Protein AF-A0A940EL51-F1 (afdb_monomer)

pLDDT: mean 89.76, std 13.72, range [37.34, 98.44]

Nearest PDB structures (foldseek):
  8igw-assembly2_J  TM=4.013E-01  e=9.576E-01  Enterococcus hirae ATCC 9790
  3gqb-assembly2_D  TM=3.971E-01  e=7.623E-01  Thermus thermophilus HB8
  7dqe-assembly1_E  TM=4.414E-01  e=1.693E+00  Enterococcus hirae ATCC 9790
  3vr3-assembly1_D  TM=4.181E-01  e=1.898E+00  Enterococcus hirae
  6xby-assembly1_D  TM=4.252E-01  e=1.427E+00  Bos taurus

Sequence (130 aa):
MAKSSSTMPYCIEHKRELNDVEREILYYLVRDSGLHEYESQIQELKIIARCGCGSCPTVLFGNTFESKPAEPSSDLARYMGMSSNGTTVGIALMGTETKLTELEAWSCCGGEFDTWPDISTFVNMNNLHT

Mean predicted aligned error: 5.44 Å

Secondary structure (DSSP, 8-state):
---------SEEEEEEEPPHHHHHHHHHHHHHTT-GGGTTHHHH-EEEEEETTSS---EEEESSTT----SS-EEEEEEEEE-TTS-EEEEEEEE-SS-EEEEEEEESSS----SPPPGGG-EEGGGTT-

Structure (mmCIF, N/CA/C/O backbone):
data_AF-A0A940EL51-F1
#
_entry.id   AF-A0A940EL51-F1
#
loop_
_atom_site.group_PDB
_atom_site.id
_atom_site.type_symbol
_atom_site.label_atom_id
_atom_site.label_alt_id
_atom_site.label_comp_id
_atom_site.label_asym_id
_atom_site.label_entity_id
_atom_site.label_seq_id
_atom_site.pdbx_PDB_ins_code
_atom_site.Cartn_x
_atom_site.Cartn_y
_atom_site.Cartn_z
_atom_site.occupancy
_atom_site.B_iso_or_equiv
_atom_site.auth_seq_id
_atom_site.auth_comp_id
_atom_site.auth_asym_id
_atom_site.auth_atom_id
_atom_site.pdbx_PDB_model_num
ATOM 1 N N . MET A 1 1 ? 24.816 32.300 10.653 1.00 39.25 1 MET A N 1
ATOM 2 C CA . MET A 1 1 ? 23.560 31.938 9.963 1.00 39.25 1 MET A CA 1
ATOM 3 C C . MET A 1 1 ? 23.288 30.473 10.254 1.00 39.25 1 MET A C 1
ATOM 5 O O . MET A 1 1 ? 24.018 29.626 9.757 1.00 39.25 1 MET A O 1
ATOM 9 N N . ALA A 1 2 ? 22.345 30.173 11.148 1.00 39.62 2 ALA A N 1
ATOM 10 C CA . ALA A 1 2 ? 21.957 28.794 11.422 1.00 39.62 2 ALA A CA 1
ATOM 11 C C . ALA A 1 2 ? 21.210 28.257 10.194 1.00 39.62 2 ALA A C 1
ATOM 13 O O . ALA A 1 2 ? 20.221 28.855 9.771 1.00 39.62 2 ALA A O 1
ATOM 14 N N . LYS A 1 3 ? 21.706 27.172 9.588 1.00 42.75 3 LYS A N 1
ATOM 15 C CA . LYS A 1 3 ? 20.934 26.411 8.602 1.00 42.75 3 LYS A CA 1
ATOM 16 C C . LYS A 1 3 ? 19.715 25.876 9.346 1.00 42.75 3 LYS A C 1
ATOM 18 O O . LYS A 1 3 ? 19.873 25.074 10.262 1.00 42.75 3 LYS A O 1
ATOM 23 N N . SER A 1 4 ? 18.531 26.374 9.005 1.00 46.75 4 SER A N 1
ATOM 24 C CA . SER A 1 4 ? 17.277 25.819 9.503 1.00 46.75 4 SER A CA 1
ATOM 25 C C . SER A 1 4 ? 17.209 24.368 9.029 1.00 46.75 4 SER A C 1
ATOM 27 O O . SER A 1 4 ? 16.993 24.107 7.847 1.00 46.75 4 SER A O 1
ATOM 29 N N . SER A 1 5 ? 17.509 23.426 9.923 1.00 52.50 5 SER A N 1
ATOM 30 C CA . SER A 1 5 ? 17.277 22.003 9.705 1.00 52.50 5 SER A CA 1
ATOM 31 C C . SER A 1 5 ? 15.771 21.797 9.771 1.00 52.50 5 SER A C 1
ATOM 33 O O . SER A 1 5 ? 15.230 21.517 10.838 1.00 52.50 5 SER A O 1
ATOM 35 N N . SER A 1 6 ? 15.080 22.013 8.653 1.00 55.62 6 SER A N 1
ATOM 36 C CA . SER A 1 6 ? 13.680 21.624 8.534 1.00 55.62 6 SER A CA 1
ATOM 37 C C . SER A 1 6 ? 13.645 20.097 8.584 1.00 55.62 6 SER A C 1
ATOM 39 O O . SER A 1 6 ? 13.989 19.426 7.614 1.00 55.62 6 SER A O 1
ATOM 41 N N . THR A 1 7 ? 13.349 19.540 9.757 1.00 71.69 7 THR A N 1
ATOM 42 C CA . THR A 1 7 ? 13.083 18.111 9.913 1.00 71.69 7 THR A CA 1
ATOM 43 C C . THR A 1 7 ? 11.824 17.817 9.114 1.00 71.69 7 THR A C 1
ATOM 45 O O . THR A 1 7 ? 10.738 18.251 9.506 1.00 71.69 7 THR A O 1
ATOM 48 N N . MET A 1 8 ? 11.971 17.157 7.965 1.00 76.69 8 MET A N 1
ATOM 49 C CA . MET A 1 8 ? 10.816 16.733 7.182 1.00 76.69 8 MET A CA 1
ATOM 50 C C . MET A 1 8 ? 9.959 15.806 8.051 1.00 76.69 8 MET A C 1
ATOM 52 O O . MET A 1 8 ? 10.511 14.895 8.676 1.00 76.69 8 MET A O 1
ATOM 56 N N . PRO A 1 9 ? 8.640 16.045 8.148 1.00 88.94 9 PRO A N 1
ATOM 57 C CA . PRO A 1 9 ? 7.762 15.139 8.870 1.00 88.94 9 PRO A CA 1
ATOM 58 C C . PRO A 1 9 ? 7.799 13.760 8.202 1.00 88.94 9 PRO A C 1
ATOM 60 O O . PRO A 1 9 ? 7.884 13.669 6.978 1.00 88.94 9 PRO A O 1
ATOM 63 N N . TYR A 1 10 ? 7.726 12.693 9.000 1.00 88.94 10 TYR A N 1
ATOM 64 C CA . TYR A 1 10 ? 7.727 11.316 8.493 1.00 88.94 10 TYR A CA 1
ATOM 65 C C . TYR A 1 10 ? 6.598 11.084 7.476 1.00 88.94 10 TYR A C 1
ATOM 67 O O . TYR A 1 10 ? 6.834 10.603 6.367 1.00 88.94 10 TYR A O 1
ATOM 75 N N . CYS A 1 11 ? 5.388 11.530 7.816 1.00 93.81 11 CYS A N 1
ATOM 76 C CA . CYS A 1 11 ? 4.233 11.521 6.933 1.00 93.81 11 CYS A CA 1
ATOM 77 C C . CYS A 1 11 ? 3.537 12.887 6.909 1.00 93.81 11 CYS A C 1
ATOM 79 O O . CYS A 1 11 ? 3.598 13.656 7.871 1.00 93.81 11 CYS A O 1
ATOM 81 N N . ILE A 1 12 ? 2.829 13.164 5.819 1.00 94.94 12 ILE A N 1
ATOM 82 C CA . ILE A 1 12 ? 1.961 14.333 5.655 1.00 94.94 12 ILE A CA 1
ATOM 83 C C . ILE A 1 12 ? 0.533 13.882 5.358 1.00 94.94 12 ILE A C 1
ATOM 85 O O . ILE A 1 12 ? 0.328 12.825 4.758 1.00 94.94 12 ILE A O 1
ATOM 89 N N . GLU A 1 13 ? -0.451 14.677 5.780 1.00 96.44 13 GLU A N 1
ATOM 90 C CA . GLU A 1 13 ? -1.865 14.382 5.533 1.00 96.44 13 GLU A CA 1
ATOM 91 C C . GLU A 1 13 ? -2.137 14.250 4.029 1.00 96.44 13 GLU A C 1
ATOM 93 O O . GLU A 1 13 ? -1.703 15.080 3.227 1.00 96.44 13 GLU A O 1
ATOM 98 N N . HIS A 1 14 ? -2.848 13.186 3.653 1.00 96.56 14 HIS A N 1
ATOM 99 C CA . HIS A 1 14 ? -3.192 12.889 2.265 1.00 96.56 14 HIS A CA 1
ATOM 100 C C . HIS A 1 14 ? -4.447 12.020 2.207 1.00 96.56 14 HIS A C 1
ATOM 102 O O . HIS A 1 14 ? -4.375 10.816 1.982 1.00 96.56 14 HIS A O 1
ATOM 108 N N . LYS A 1 15 ? -5.608 12.624 2.461 1.00 98.12 15 LYS A N 1
ATOM 109 C CA . LYS A 1 15 ? -6.885 11.908 2.571 1.00 98.12 15 LYS A CA 1
ATOM 110 C C . LYS A 1 15 ? -7.453 11.568 1.190 1.00 98.12 15 LYS A C 1
ATOM 112 O O . LYS A 1 15 ? -7.845 12.470 0.451 1.00 98.12 15 LYS A O 1
ATOM 117 N N . ARG A 1 16 ? -7.521 10.279 0.842 1.00 98.31 16 ARG A N 1
ATOM 118 C CA . ARG A 1 16 ? -8.177 9.789 -0.386 1.00 98.31 16 ARG A CA 1
ATOM 119 C C . ARG A 1 16 ? -8.514 8.300 -0.332 1.00 98.31 16 ARG A C 1
ATOM 121 O O . ARG A 1 16 ? -7.988 7.547 0.483 1.00 98.31 16 ARG A O 1
ATOM 128 N N . GLU A 1 17 ? -9.362 7.867 -1.253 1.00 98.44 17 GLU A N 1
ATOM 129 C CA . GLU A 1 17 ? -9.576 6.443 -1.511 1.00 98.44 17 GLU A CA 1
ATOM 130 C C . GLU A 1 17 ? -8.323 5.785 -2.109 1.00 98.44 17 GLU A C 1
ATOM 132 O O . GLU A 1 17 ? -7.505 6.444 -2.770 1.00 98.44 17 GLU A O 1
ATOM 137 N N . LEU A 1 18 ? -8.202 4.470 -1.912 1.00 98.31 18 LEU A N 1
ATOM 138 C CA . LEU A 1 18 ? -7.265 3.658 -2.683 1.00 98.31 18 LEU A CA 1
ATOM 139 C C . LEU A 1 18 ? -7.699 3.632 -4.145 1.00 98.31 18 LEU A C 1
ATOM 141 O O . LEU A 1 18 ? -8.890 3.459 -4.437 1.00 98.31 18 LEU A O 1
ATOM 145 N N . ASN A 1 19 ? -6.725 3.760 -5.041 1.00 97.06 19 ASN A N 1
ATOM 146 C CA . ASN A 1 19 ? -6.937 3.518 -6.463 1.00 97.06 19 ASN A CA 1
ATOM 147 C C . ASN A 1 19 ? -6.878 2.011 -6.783 1.00 97.06 19 ASN A C 1
ATOM 149 O O . ASN A 1 19 ? -6.557 1.189 -5.922 1.00 97.06 19 ASN A O 1
ATOM 153 N N . ASP A 1 20 ? -7.199 1.652 -8.025 1.00 96.75 20 ASP A N 1
ATOM 154 C CA . ASP A 1 20 ? -7.276 0.250 -8.447 1.00 96.75 20 ASP A CA 1
ATOM 155 C C . ASP A 1 20 ? -5.921 -0.466 -8.359 1.00 96.75 20 ASP A C 1
ATOM 157 O O . ASP A 1 20 ? -5.866 -1.590 -7.870 1.00 96.75 20 ASP A O 1
ATOM 161 N N . VAL A 1 21 ? -4.828 0.209 -8.734 1.00 95.44 21 VAL A N 1
ATOM 162 C CA . VAL A 1 21 ? -3.462 -0.342 -8.673 1.00 95.44 21 VAL A CA 1
ATOM 163 C C . VAL A 1 21 ? -3.066 -0.665 -7.231 1.00 95.44 21 VAL A C 1
ATOM 165 O O . VAL A 1 21 ? -2.559 -1.743 -6.948 1.00 95.44 21 VAL A O 1
ATOM 168 N N . GLU A 1 22 ? -3.336 0.237 -6.290 1.00 97.81 22 GLU A N 1
ATOM 169 C CA . GLU A 1 22 ? -3.052 0.028 -4.867 1.00 97.81 22 GLU A CA 1
ATOM 170 C C . GLU A 1 22 ? -3.874 -1.121 -4.290 1.00 97.81 22 GLU A C 1
ATOM 172 O O . GLU A 1 22 ? -3.349 -1.929 -3.527 1.00 97.81 22 GLU A O 1
ATOM 177 N N . ARG A 1 23 ? -5.155 -1.227 -4.665 1.00 98.00 23 ARG A N 1
ATOM 178 C CA . ARG A 1 23 ? -5.997 -2.357 -4.248 1.00 98.00 23 ARG A CA 1
ATOM 179 C C . ARG A 1 23 ? -5.472 -3.670 -4.811 1.00 98.00 23 ARG A C 1
ATOM 181 O O . ARG A 1 23 ? -5.432 -4.656 -4.082 1.00 98.00 23 ARG A O 1
ATOM 188 N N . GLU A 1 24 ? -5.069 -3.686 -6.077 1.00 97.81 24 GLU A N 1
ATOM 189 C CA . GLU A 1 24 ? -4.506 -4.866 -6.730 1.00 97.81 24 GLU A CA 1
ATOM 190 C C . GLU A 1 24 ? -3.206 -5.312 -6.051 1.00 97.81 24 GLU A C 1
ATOM 192 O O . GLU A 1 24 ? -3.083 -6.484 -5.696 1.00 97.81 24 GLU A O 1
ATOM 197 N N . ILE A 1 25 ? -2.296 -4.370 -5.769 1.00 98.12 25 ILE A N 1
ATOM 198 C CA . ILE A 1 25 ? -1.072 -4.623 -4.999 1.00 98.12 25 ILE A CA 1
ATOM 199 C C . ILE A 1 25 ? -1.423 -5.235 -3.645 1.00 98.12 25 ILE A C 1
ATOM 201 O O . ILE A 1 25 ? -0.900 -6.289 -3.299 1.00 98.12 25 ILE A O 1
ATOM 205 N N . LEU A 1 26 ? -2.332 -4.625 -2.881 1.00 98.38 26 LEU A N 1
ATOM 206 C CA . LEU A 1 26 ? -2.696 -5.136 -1.559 1.00 98.38 26 LEU A CA 1
ATOM 207 C C . LEU A 1 26 ? -3.274 -6.549 -1.621 1.00 98.38 26 LEU A C 1
ATOM 209 O O . LEU A 1 26 ? -2.859 -7.399 -0.837 1.00 98.38 26 LEU A O 1
ATOM 213 N N . TYR A 1 27 ? -4.189 -6.824 -2.555 1.00 98.19 27 TYR A N 1
ATOM 214 C CA . TYR A 1 27 ? -4.727 -8.174 -2.725 1.00 98.19 27 TYR A CA 1
ATOM 215 C C . TYR A 1 27 ? -3.638 -9.175 -3.108 1.00 98.19 27 TYR A C 1
ATOM 217 O O . TYR A 1 27 ? -3.651 -10.291 -2.592 1.00 98.19 27 TYR A O 1
ATOM 225 N N . TYR A 1 28 ? -2.703 -8.792 -3.982 1.00 97.94 28 TYR A N 1
ATOM 226 C CA . TYR A 1 28 ? -1.575 -9.640 -4.354 1.00 97.94 28 TYR A CA 1
ATOM 227 C C . TYR A 1 28 ? -0.707 -9.973 -3.136 1.00 97.94 28 TYR A C 1
ATOM 229 O O . TYR A 1 28 ? -0.528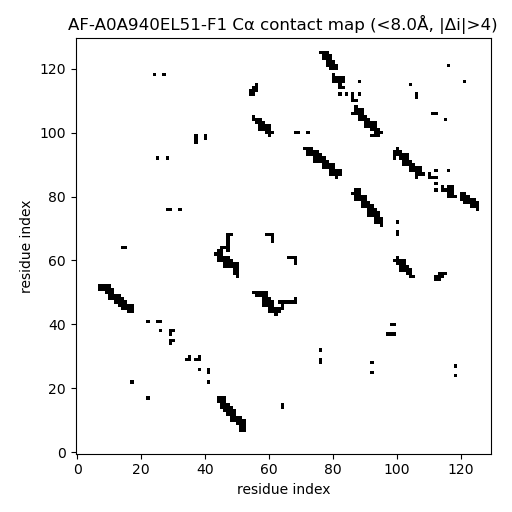 -11.147 -2.822 1.00 97.94 28 TYR A O 1
ATOM 237 N N . LEU A 1 29 ? -0.231 -8.951 -2.415 1.00 97.38 29 LEU A N 1
ATOM 238 C CA . LEU A 1 29 ? 0.657 -9.110 -1.259 1.00 97.38 29 LEU A CA 1
ATOM 239 C C . LEU A 1 29 ? 0.001 -9.953 -0.160 1.00 97.38 29 LEU A C 1
ATOM 241 O O . LEU A 1 29 ? 0.619 -10.878 0.362 1.00 97.38 29 LEU A O 1
ATOM 245 N N . VAL A 1 30 ? -1.264 -9.663 0.159 1.00 97.12 30 VAL A N 1
ATOM 246 C CA . VAL A 1 30 ? -2.024 -10.390 1.181 1.00 97.12 30 VAL A CA 1
ATOM 247 C C . VAL A 1 30 ? -2.199 -11.862 0.807 1.00 97.12 30 VAL A C 1
ATOM 249 O O . VAL A 1 30 ? -1.972 -12.736 1.642 1.00 97.12 30 VAL A O 1
ATOM 252 N N . ARG A 1 31 ? -2.572 -12.156 -0.442 1.00 96.81 31 ARG A N 1
ATOM 253 C CA . ARG A 1 31 ? -2.824 -13.533 -0.886 1.00 96.81 31 ARG A CA 1
ATOM 254 C C . ARG A 1 31 ? -1.552 -14.349 -1.021 1.00 96.81 31 ARG A C 1
ATOM 256 O O . ARG A 1 31 ? -1.516 -15.476 -0.543 1.00 96.81 31 ARG A O 1
ATOM 263 N N . ASP A 1 32 ? -0.526 -13.791 -1.657 1.00 96.25 32 ASP A N 1
ATOM 264 C CA . ASP A 1 32 ? 0.744 -14.487 -1.878 1.00 96.25 32 ASP A CA 1
ATOM 265 C C . ASP A 1 32 ? 1.479 -14.758 -0.555 1.00 96.25 32 ASP A C 1
ATOM 267 O O . ASP A 1 32 ? 2.104 -15.802 -0.394 1.00 96.25 32 ASP A O 1
ATOM 271 N N . SER A 1 33 ? 1.333 -13.869 0.434 1.00 95.25 33 SER A N 1
ATOM 272 C CA . SER A 1 33 ? 1.905 -14.061 1.775 1.00 95.25 33 SER A CA 1
ATOM 273 C C . SER A 1 33 ? 1.024 -14.877 2.733 1.00 95.25 33 SER A C 1
ATOM 275 O O . SER A 1 33 ? 1.415 -15.082 3.880 1.00 95.25 33 SER A O 1
ATOM 277 N N . GLY A 1 34 ? -0.153 -15.348 2.302 1.00 95.50 34 GLY A N 1
ATOM 278 C CA . GLY A 1 34 ? -1.063 -16.152 3.130 1.00 95.50 34 GLY A CA 1
ATOM 279 C C . GLY A 1 34 ? -1.760 -15.388 4.265 1.00 95.50 34 GLY A C 1
ATOM 280 O O . GLY A 1 34 ? -2.262 -16.010 5.197 1.00 95.50 34 GLY A O 1
ATOM 281 N N . LEU A 1 35 ? -1.817 -14.057 4.184 1.00 95.56 35 LEU A N 1
ATOM 282 C CA . LEU A 1 35 ? -2.356 -13.133 5.192 1.00 95.56 35 LEU A CA 1
ATOM 283 C C . LEU A 1 35 ? -3.879 -12.927 5.039 1.00 95.56 35 LEU A C 1
ATOM 285 O O . LEU A 1 35 ? -4.392 -11.810 5.142 1.00 95.56 35 LEU A O 1
ATOM 289 N N . HIS A 1 36 ? -4.617 -13.991 4.717 1.00 94.75 36 HIS A N 1
ATOM 290 C CA . HIS A 1 36 ? -6.017 -13.916 4.277 1.00 94.75 36 HIS A CA 1
ATOM 291 C C . HIS A 1 36 ? -6.960 -13.211 5.267 1.00 94.75 36 HIS A C 1
ATOM 293 O O . HIS A 1 36 ? -7.991 -12.671 4.861 1.00 94.75 36 HIS A O 1
ATOM 299 N N . GLU A 1 37 ? -6.610 -13.162 6.552 1.00 95.25 37 GLU A N 1
ATOM 300 C CA . GLU A 1 37 ? -7.339 -12.436 7.592 1.00 95.25 37 GLU A CA 1
ATOM 301 C C . GLU A 1 37 ? -7.439 -10.918 7.345 1.00 95.25 37 GLU A C 1
ATOM 303 O O . GLU A 1 37 ? -8.350 -10.274 7.869 1.00 95.25 37 GLU A O 1
ATOM 308 N N . TYR A 1 38 ? -6.563 -10.345 6.511 1.00 96.69 38 TYR A N 1
ATOM 309 C CA . TYR A 1 38 ? -6.586 -8.923 6.154 1.00 96.69 38 TYR A CA 1
ATOM 310 C C . TYR A 1 38 ? -7.374 -8.618 4.869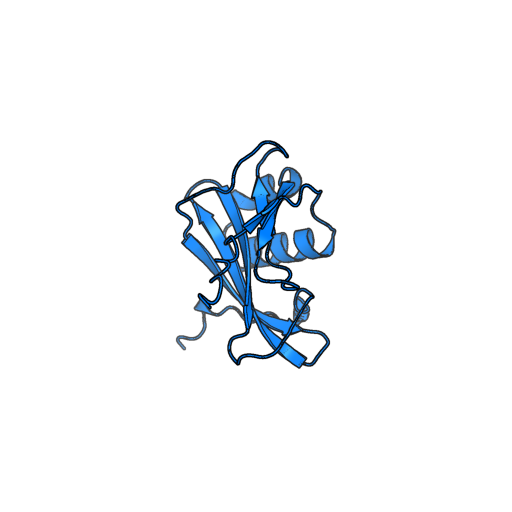 1.00 96.69 38 TYR A C 1
ATOM 312 O O . TYR A 1 38 ? -7.632 -7.445 4.595 1.00 96.69 38 TYR A O 1
ATOM 320 N N . GLU A 1 39 ? -7.796 -9.620 4.079 1.00 96.06 39 GLU A N 1
ATOM 321 C CA . GLU A 1 39 ? -8.438 -9.384 2.769 1.00 96.06 39 GLU A CA 1
ATOM 322 C C . GLU A 1 39 ? -9.702 -8.523 2.871 1.00 96.06 39 GLU A C 1
ATOM 324 O O . GLU A 1 39 ? -9.922 -7.636 2.045 1.00 96.06 39 GLU A O 1
ATOM 329 N N . SER A 1 40 ? -10.523 -8.751 3.899 1.00 95.94 40 SER A N 1
ATOM 330 C CA . SER A 1 40 ? -11.761 -7.992 4.112 1.00 95.94 40 SER A CA 1
ATOM 331 C C . SER A 1 40 ? -11.503 -6.511 4.397 1.00 95.94 40 SER A C 1
ATOM 333 O O . SER A 1 40 ? -12.329 -5.671 4.047 1.00 95.94 40 SER A O 1
ATOM 335 N N . GLN A 1 41 ? -10.341 -6.169 4.963 1.00 96.12 41 GLN A N 1
ATOM 336 C CA . GLN A 1 41 ? -10.002 -4.789 5.309 1.00 96.12 41 GLN A CA 1
ATOM 337 C C . GLN A 1 41 ? -9.766 -3.934 4.066 1.00 96.12 41 GLN A C 1
ATOM 339 O O . GLN A 1 41 ? -10.136 -2.762 4.060 1.00 96.12 41 GLN A O 1
ATOM 344 N N . ILE A 1 42 ? -9.196 -4.509 2.998 1.00 97.50 42 ILE A N 1
ATOM 345 C CA . ILE A 1 42 ? -8.777 -3.787 1.780 1.00 97.50 42 ILE A CA 1
ATOM 346 C C . ILE A 1 42 ? -9.934 -2.981 1.167 1.00 97.50 42 ILE A C 1
ATOM 348 O O . ILE A 1 42 ? -9.722 -1.912 0.590 1.00 97.50 42 ILE A O 1
ATOM 352 N N . GLN A 1 43 ? -11.171 -3.466 1.298 1.00 94.06 43 GLN A N 1
ATOM 353 C CA . GLN A 1 43 ? -12.355 -2.782 0.777 1.00 94.06 43 GLN A CA 1
ATOM 354 C C . GLN A 1 43 ? -12.659 -1.481 1.526 1.00 94.06 43 GLN A C 1
ATOM 356 O O . GLN A 1 43 ? -13.061 -0.496 0.904 1.00 94.06 43 GLN A O 1
ATOM 361 N N . GLU A 1 44 ? -12.424 -1.465 2.836 1.00 95.00 44 GLU A N 1
ATOM 362 C CA . GLU A 1 44 ? -12.769 -0.361 3.733 1.00 95.00 44 GLU A CA 1
ATOM 363 C C . GLU A 1 44 ? -11.610 0.612 3.972 1.00 95.00 44 GLU A C 1
ATOM 365 O O . GLU A 1 44 ? -11.840 1.727 4.447 1.00 95.00 44 GLU A O 1
ATOM 370 N N . LEU A 1 45 ? -10.377 0.216 3.630 1.00 97.50 45 LEU A N 1
ATOM 371 C CA . LEU A 1 45 ? -9.202 1.056 3.819 1.00 97.50 45 LEU A CA 1
ATOM 372 C C . LEU A 1 45 ? -9.361 2.420 3.137 1.00 97.50 45 LEU A C 1
ATOM 374 O O . LEU A 1 45 ? -9.892 2.563 2.033 1.00 97.50 45 LEU A O 1
ATOM 378 N N . LYS A 1 46 ? -8.828 3.428 3.819 1.00 98.38 46 LYS A N 1
ATOM 379 C CA . LYS A 1 46 ? -8.642 4.796 3.352 1.00 98.38 46 LYS A CA 1
ATOM 380 C C . LYS A 1 46 ? -7.168 5.128 3.432 1.00 98.38 46 LYS A C 1
ATOM 382 O O . LYS A 1 46 ? -6.498 4.725 4.380 1.00 98.38 46 LYS A O 1
ATOM 387 N N . ILE A 1 47 ? -6.676 5.910 2.483 1.00 98.44 47 ILE A N 1
ATOM 388 C CA . ILE A 1 47 ? -5.363 6.533 2.608 1.00 98.44 47 ILE A CA 1
ATOM 389 C C . ILE A 1 47 ? -5.566 7.825 3.391 1.00 98.44 47 ILE A C 1
ATOM 391 O O . ILE A 1 47 ? -6.370 8.672 2.998 1.00 98.44 47 ILE A O 1
ATOM 395 N N . ILE A 1 48 ? -4.894 7.930 4.535 1.00 98.44 48 ILE A N 1
ATOM 396 C CA . ILE A 1 48 ? -5.009 9.067 5.464 1.00 98.44 48 ILE A CA 1
ATOM 397 C C . ILE A 1 48 ? -3.772 9.963 5.432 1.00 98.44 48 ILE A C 1
ATOM 399 O O . ILE A 1 48 ? -3.849 11.160 5.712 1.00 98.44 48 ILE A O 1
ATOM 403 N N . ALA A 1 49 ? -2.629 9.393 5.063 1.00 97.25 49 ALA A N 1
ATOM 404 C CA . ALA A 1 49 ? -1.365 10.092 4.953 1.00 97.25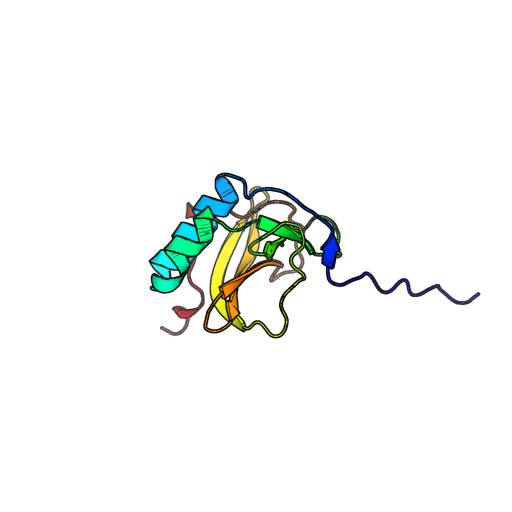 49 ALA A CA 1
ATOM 405 C C . ALA A 1 49 ? -0.483 9.434 3.890 1.00 97.25 49 ALA A C 1
ATOM 407 O O . ALA A 1 49 ? -0.737 8.318 3.437 1.00 97.25 49 ALA A O 1
ATOM 408 N N . ARG A 1 50 ? 0.570 10.142 3.499 1.00 96.44 50 ARG A N 1
ATOM 409 C CA . ARG A 1 50 ? 1.639 9.625 2.642 1.00 96.44 50 ARG A CA 1
ATOM 410 C C .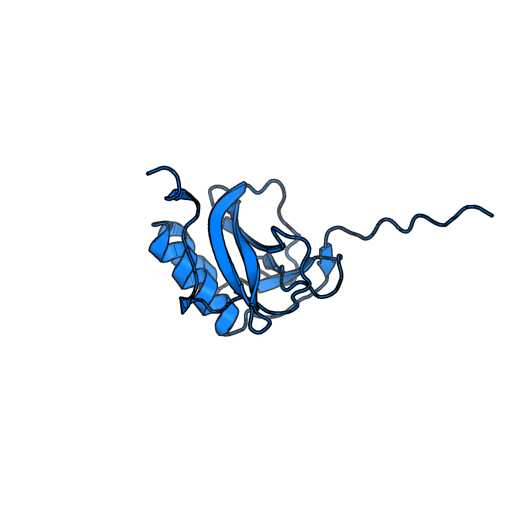 ARG A 1 50 ? 2.997 9.994 3.219 1.00 96.44 50 ARG A C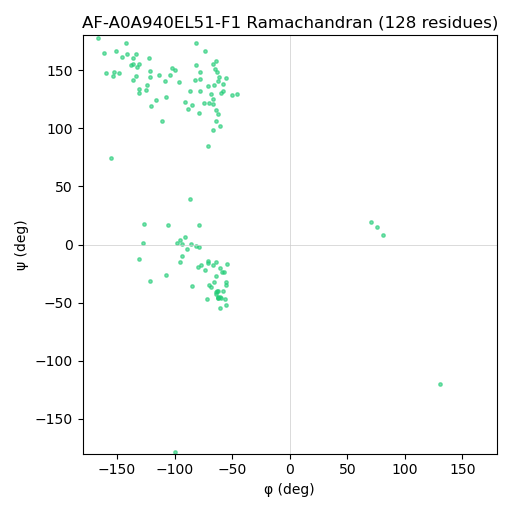 1
ATOM 412 O O . ARG A 1 50 ? 3.075 10.899 4.053 1.00 96.44 50 ARG A O 1
ATOM 419 N N . CYS A 1 51 ? 4.056 9.343 2.753 1.00 94.56 51 CYS A N 1
ATOM 420 C CA . CYS A 1 51 ? 5.410 9.693 3.175 1.00 94.56 51 CYS A CA 1
ATOM 421 C C . CYS A 1 51 ? 5.732 11.16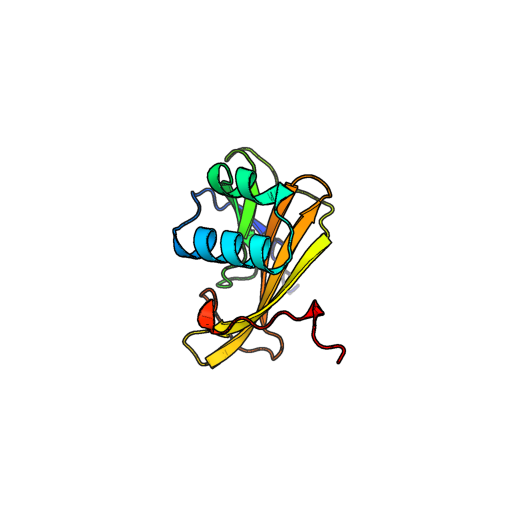9 2.870 1.00 94.56 51 CYS A C 1
ATOM 423 O O . CYS A 1 51 ? 5.393 11.705 1.811 1.00 94.56 51 CYS A O 1
ATOM 425 N N . GLY A 1 52 ? 6.391 11.837 3.816 1.00 92.69 52 GLY A N 1
ATOM 426 C CA . GLY A 1 52 ? 6.781 13.241 3.706 1.00 92.69 52 GLY A CA 1
ATOM 427 C C . GLY A 1 52 ? 8.063 13.483 2.906 1.00 92.69 52 GLY A C 1
ATOM 428 O O . GLY A 1 52 ? 8.449 14.636 2.735 1.00 92.69 52 GLY A O 1
ATOM 429 N N . CYS A 1 53 ? 8.725 12.434 2.403 1.00 88.44 53 CYS A N 1
ATOM 430 C CA . CYS A 1 53 ? 10.035 12.540 1.748 1.00 88.44 53 CYS A CA 1
ATOM 431 C C . CYS A 1 53 ? 10.008 13.214 0.366 1.00 88.44 53 CYS A C 1
ATOM 433 O O . CYS A 1 53 ? 11.061 13.576 -0.153 1.00 88.44 53 CYS A O 1
ATOM 435 N N . GLY A 1 54 ? 8.830 13.377 -0.243 1.00 84.62 54 GLY A N 1
ATOM 436 C CA . GLY A 1 54 ? 8.707 13.902 -1.599 1.00 84.62 54 GLY A CA 1
ATOM 437 C C . GLY A 1 54 ? 7.815 13.019 -2.451 1.00 84.62 54 GLY A C 1
ATOM 438 O O . GLY A 1 54 ? 6.645 12.865 -2.137 1.00 84.62 54 GLY A O 1
ATOM 439 N N . SER A 1 55 ? 8.316 12.470 -3.547 1.00 86.88 55 SER A N 1
ATOM 440 C CA . SER A 1 55 ? 7.492 11.832 -4.582 1.00 86.88 55 SER A CA 1
ATOM 441 C C . SER A 1 55 ? 7.219 10.341 -4.387 1.00 86.88 55 SER A C 1
ATOM 443 O O . SER A 1 55 ? 6.470 9.790 -5.186 1.00 86.88 55 SER A O 1
ATOM 445 N N . CYS A 1 56 ? 7.776 9.677 -3.364 1.00 91.81 56 CYS A N 1
ATOM 446 C CA . CYS A 1 56 ? 7.579 8.233 -3.244 1.00 91.81 56 CYS A CA 1
ATOM 447 C C . CYS A 1 56 ? 6.088 7.882 -3.028 1.00 91.81 56 CYS A C 1
ATOM 449 O O . CYS A 1 56 ? 5.337 8.661 -2.421 1.00 91.81 56 CYS A O 1
ATOM 451 N N . PRO A 1 57 ? 5.648 6.714 -3.522 1.00 95.25 57 PRO A N 1
ATOM 452 C CA . PRO A 1 57 ? 4.246 6.329 -3.517 1.00 95.25 57 PRO A CA 1
ATOM 453 C C . PRO A 1 57 ? 3.759 5.809 -2.155 1.00 95.25 57 PRO A C 1
ATOM 455 O O . PRO A 1 57 ? 2.575 5.517 -2.039 1.00 95.25 57 PRO A O 1
ATOM 458 N N . THR A 1 58 ? 4.623 5.716 -1.134 1.00 96.69 58 THR A N 1
ATOM 459 C CA . THR A 1 58 ? 4.283 5.226 0.213 1.00 96.69 58 THR A CA 1
ATOM 460 C C . THR A 1 58 ? 3.044 5.910 0.788 1.00 96.69 58 THR A C 1
ATOM 462 O O . THR A 1 58 ? 2.972 7.145 0.860 1.00 96.69 58 THR A O 1
ATOM 465 N N . VAL A 1 59 ? 2.095 5.102 1.263 1.00 97.88 59 VAL A N 1
ATOM 466 C CA . VAL A 1 59 ? 0.815 5.550 1.824 1.00 97.88 59 VAL A CA 1
ATOM 467 C C . VAL A 1 59 ? 0.495 4.848 3.133 1.00 97.88 59 VAL A C 1
ATOM 469 O O . VAL A 1 59 ? 0.759 3.663 3.304 1.00 97.88 59 VAL A O 1
ATOM 472 N N . LEU A 1 60 ? -0.134 5.591 4.040 1.00 98.06 60 LEU A N 1
ATOM 473 C CA . LEU A 1 60 ? -0.566 5.108 5.343 1.00 98.06 60 LEU A CA 1
ATOM 474 C C . LEU A 1 60 ? -2.086 4.987 5.370 1.00 98.06 60 LEU A C 1
ATOM 476 O O . LEU A 1 60 ? -2.814 5.847 4.855 1.00 98.06 60 LEU A O 1
ATOM 480 N N . PHE A 1 61 ? -2.552 3.924 6.009 1.00 98.12 61 PHE A N 1
ATOM 481 C CA . PHE A 1 61 ? -3.940 3.510 6.003 1.00 98.12 61 PHE A CA 1
ATOM 482 C C . PHE A 1 61 ? -4.685 3.872 7.287 1.00 98.12 61 PHE A C 1
ATOM 484 O O . PHE A 1 61 ? -4.136 3.917 8.388 1.00 98.12 61 PHE A O 1
ATOM 491 N N . GLY A 1 62 ? -5.990 4.072 7.134 1.00 97.00 62 GLY A N 1
ATOM 492 C CA . GLY A 1 62 ? -6.955 4.158 8.217 1.00 97.00 62 GLY A CA 1
ATOM 493 C C . GLY A 1 62 ? -8.294 3.562 7.794 1.00 97.00 62 GLY A C 1
ATOM 494 O O . GLY A 1 62 ? -8.584 3.426 6.612 1.00 97.00 62 GLY A O 1
ATOM 495 N N . ASN A 1 63 ? -9.131 3.219 8.767 1.00 94.75 63 ASN A N 1
ATOM 496 C CA . ASN A 1 63 ? -10.515 2.789 8.534 1.00 94.75 63 ASN A CA 1
ATOM 497 C C . ASN A 1 63 ? -11.464 3.960 8.215 1.00 94.75 63 ASN A C 1
ATOM 499 O O . ASN A 1 63 ? -12.557 3.762 7.698 1.00 94.75 63 ASN A O 1
ATOM 503 N N . THR A 1 64 ? -11.061 5.192 8.529 1.00 96.75 64 THR A N 1
ATOM 504 C CA . THR A 1 64 ? -11.783 6.423 8.193 1.00 96.75 64 THR A CA 1
ATOM 505 C C . THR A 1 64 ? -10.779 7.508 7.811 1.00 96.75 64 THR A C 1
ATOM 507 O O . THR A 1 64 ? -9.602 7.405 8.150 1.00 96.75 64 THR A O 1
ATOM 510 N N . PHE A 1 65 ? -11.227 8.587 7.166 1.00 97.88 65 PHE A N 1
ATOM 511 C CA . PHE A 1 65 ? -10.352 9.731 6.882 1.00 97.88 65 PHE A CA 1
ATOM 512 C C . PHE A 1 65 ? -9.895 10.501 8.126 1.00 97.88 65 PHE A C 1
ATOM 514 O O . PHE A 1 65 ? -8.912 11.227 8.050 1.00 97.88 65 PHE A O 1
ATOM 521 N N . GLU A 1 66 ? -10.568 10.336 9.265 1.00 97.06 66 GLU A N 1
ATOM 522 C CA . GLU A 1 66 ? -10.189 10.983 10.530 1.00 97.06 66 GLU A CA 1
ATOM 523 C C . GLU A 1 66 ? -9.285 10.101 11.399 1.00 97.06 66 GLU A C 1
ATOM 525 O O . GLU A 1 66 ? -8.875 10.488 12.497 1.00 97.06 66 GLU A O 1
ATOM 530 N N . SER A 1 67 ? -8.962 8.903 10.912 1.00 95.50 67 SER A N 1
ATOM 531 C CA . SER A 1 67 ? -8.016 8.014 11.566 1.00 95.50 67 SER A CA 1
ATOM 532 C C . SER A 1 67 ? -6.620 8.636 11.562 1.00 95.50 67 SER A C 1
ATOM 534 O O . SER A 1 67 ? -6.251 9.402 10.674 1.00 95.50 67 SER A O 1
ATOM 536 N N . LYS A 1 68 ? -5.827 8.295 12.578 1.00 93.31 68 LYS A N 1
ATOM 537 C CA . LYS A 1 68 ? -4.427 8.715 12.686 1.00 93.31 68 LYS A CA 1
ATOM 538 C C . LYS A 1 68 ? -3.506 7.579 12.235 1.00 93.31 68 LYS A C 1
ATOM 540 O O . LYS A 1 68 ? -3.883 6.421 12.443 1.00 93.31 68 LYS A O 1
ATOM 545 N N . PRO A 1 69 ? -2.317 7.893 11.684 1.00 91.19 69 PRO A N 1
ATOM 546 C CA . PRO A 1 69 ? -1.263 6.910 11.469 1.00 91.19 69 PRO A CA 1
ATOM 547 C C . PRO A 1 69 ? -1.069 6.037 12.708 1.00 91.19 69 PRO A C 1
ATOM 549 O O . PRO A 1 69 ? -1.013 6.542 13.833 1.00 91.19 69 PRO A O 1
ATOM 552 N N . ALA A 1 70 ? -1.065 4.726 12.504 1.00 83.00 70 ALA A N 1
ATOM 553 C CA . ALA A 1 70 ? -0.950 3.764 13.584 1.00 83.00 70 ALA A CA 1
ATOM 554 C C . ALA A 1 70 ? 0.521 3.494 13.897 1.00 83.00 70 ALA A C 1
ATOM 556 O O . ALA A 1 70 ? 1.278 3.175 12.991 1.00 83.00 70 ALA A O 1
ATOM 557 N N . GLU A 1 71 ? 0.881 3.542 15.178 1.00 79.81 71 GLU A N 1
ATOM 558 C CA . GLU A 1 71 ? 2.193 3.137 15.683 1.00 79.81 71 GLU A CA 1
ATOM 559 C C . GLU A 1 71 ? 2.010 2.293 16.958 1.00 79.81 71 GLU A C 1
ATOM 561 O O . GLU A 1 71 ? 1.136 2.627 17.771 1.00 79.81 71 GLU A O 1
ATOM 566 N N . PRO A 1 72 ? 2.810 1.230 17.177 1.00 78.00 72 PRO A N 1
ATOM 567 C CA . PRO A 1 72 ? 3.834 0.673 16.282 1.00 78.00 72 PRO A CA 1
ATOM 568 C C . PRO A 1 72 ? 3.245 -0.249 15.193 1.00 78.00 72 PRO A C 1
ATOM 570 O O . PRO A 1 72 ? 2.191 -0.853 15.393 1.00 78.00 72 PRO A O 1
ATOM 573 N N . SER A 1 73 ? 3.946 -0.380 14.065 1.00 89.06 73 SER A N 1
ATOM 574 C CA . SER A 1 73 ? 3.673 -1.337 12.982 1.00 89.06 73 SER A CA 1
ATOM 575 C C . SER A 1 73 ? 4.891 -2.239 12.741 1.00 89.06 73 SER A C 1
ATOM 577 O O . SER A 1 73 ? 6.007 -1.926 13.161 1.00 89.06 73 SER A O 1
ATOM 579 N N . SER A 1 74 ? 4.675 -3.380 12.094 1.00 93.19 74 SER A N 1
ATOM 580 C CA . SER A 1 74 ? 5.724 -4.309 11.671 1.00 93.19 74 SER A CA 1
ATOM 581 C C . SER A 1 74 ? 5.475 -4.795 10.251 1.00 93.19 74 SER A C 1
ATOM 583 O O . SER A 1 74 ? 4.329 -4.842 9.800 1.00 93.19 74 SER A O 1
ATOM 585 N N . ASP A 1 75 ? 6.536 -5.212 9.574 1.00 94.06 75 ASP A N 1
ATOM 586 C CA . ASP A 1 75 ? 6.461 -5.819 8.253 1.00 94.06 75 ASP A CA 1
ATOM 587 C C . ASP A 1 75 ? 5.702 -7.147 8.311 1.00 94.06 75 ASP A C 1
ATOM 589 O O . ASP A 1 75 ? 6.147 -8.116 8.927 1.00 94.06 75 ASP A O 1
ATOM 593 N N . LEU A 1 76 ? 4.557 -7.190 7.638 1.00 95.44 76 LEU A N 1
ATOM 594 C CA . LEU A 1 76 ? 3.787 -8.410 7.417 1.00 95.44 76 LEU A CA 1
ATOM 595 C C . LEU A 1 76 ? 4.300 -9.160 6.184 1.00 95.44 76 LEU A C 1
ATOM 597 O O . LEU A 1 76 ? 4.325 -10.388 6.168 1.00 95.44 76 LEU A O 1
ATOM 601 N N . ALA A 1 77 ? 4.731 -8.427 5.154 1.00 95.88 77 ALA A N 1
ATOM 602 C CA . ALA A 1 77 ? 5.293 -9.003 3.939 1.00 95.88 77 ALA A CA 1
ATOM 603 C C . ALA A 1 77 ? 6.274 -8.049 3.251 1.00 95.88 77 ALA A C 1
ATOM 605 O O . ALA A 1 77 ? 6.082 -6.834 3.294 1.00 95.88 77 ALA A O 1
ATOM 606 N N . ARG A 1 78 ? 7.298 -8.599 2.583 1.00 96.00 78 ARG A N 1
ATOM 607 C CA . ARG A 1 78 ? 8.323 -7.840 1.848 1.00 96.00 78 ARG A CA 1
ATOM 608 C C . ARG A 1 78 ? 8.525 -8.379 0.442 1.00 96.00 78 ARG A C 1
ATOM 610 O O . ARG A 1 78 ? 8.695 -9.582 0.251 1.00 96.00 78 ARG A O 1
ATOM 617 N N . TYR A 1 79 ? 8.580 -7.474 -0.524 1.00 96.12 79 TYR A N 1
ATOM 618 C CA . TYR A 1 79 ? 8.792 -7.781 -1.932 1.00 96.12 79 TYR A CA 1
ATOM 619 C C . TYR A 1 79 ? 9.793 -6.809 -2.547 1.00 96.12 79 TYR A C 1
ATOM 621 O O . TYR A 1 79 ? 10.020 -5.714 -2.038 1.00 96.12 79 TYR A O 1
ATOM 629 N N . MET A 1 80 ? 10.371 -7.204 -3.674 1.00 95.31 80 MET A N 1
ATOM 630 C CA . MET A 1 80 ? 10.998 -6.282 -4.618 1.00 95.31 80 MET A CA 1
ATOM 631 C C . MET A 1 80 ? 10.200 -6.277 -5.910 1.00 95.31 80 MET A C 1
ATOM 633 O O . MET A 1 80 ? 9.706 -7.321 -6.314 1.00 95.31 80 MET A O 1
ATOM 637 N N . GLY A 1 81 ? 10.124 -5.135 -6.578 1.00 94.44 81 GLY A N 1
ATOM 638 C CA . GLY A 1 81 ? 9.588 -5.011 -7.927 1.00 94.44 81 GLY A CA 1
ATOM 639 C C . GLY A 1 81 ? 10.390 -4.003 -8.739 1.00 94.44 81 GLY A C 1
ATOM 640 O O . GLY A 1 81 ? 11.275 -3.321 -8.221 1.00 94.44 81 GLY A O 1
ATOM 641 N N . MET A 1 82 ? 10.082 -3.906 -10.025 1.00 93.94 82 MET A N 1
ATOM 642 C CA . MET A 1 82 ? 10.706 -2.966 -10.945 1.00 93.94 82 MET A CA 1
ATOM 643 C C . MET A 1 82 ? 9.724 -1.855 -11.303 1.00 93.94 82 MET A C 1
ATOM 645 O O . MET A 1 82 ? 8.596 -2.111 -11.727 1.00 93.94 82 MET A O 1
ATOM 649 N N . SER A 1 83 ? 10.146 -0.608 -11.119 1.00 90.56 83 SER A N 1
ATOM 650 C CA . SER A 1 83 ? 9.396 0.551 -11.595 1.00 90.56 83 SER A CA 1
ATOM 651 C C . SER A 1 83 ? 9.502 0.688 -13.117 1.00 90.56 83 SER A C 1
ATOM 653 O O . SER A 1 83 ? 10.378 0.113 -13.770 1.00 90.56 83 SER A O 1
ATOM 655 N N . SER A 1 84 ? 8.646 1.531 -13.693 1.00 87.50 84 SER A N 1
ATOM 656 C CA . SER A 1 84 ? 8.640 1.837 -15.131 1.00 87.50 84 SER A CA 1
ATOM 657 C C . SER A 1 84 ? 9.959 2.427 -15.651 1.00 87.50 84 SER A C 1
ATOM 659 O O . SER A 1 84 ? 10.264 2.298 -16.835 1.00 87.50 84 SER A O 1
ATOM 661 N N . ASN A 1 85 ? 10.759 3.048 -14.777 1.00 87.44 85 ASN A N 1
ATOM 662 C CA . ASN A 1 85 ? 12.074 3.597 -15.115 1.00 87.44 85 ASN A CA 1
ATOM 663 C C . ASN A 1 85 ? 13.233 2.598 -14.906 1.00 87.44 85 ASN A C 1
ATOM 665 O O . ASN A 1 85 ? 14.393 2.980 -15.052 1.00 87.44 85 ASN A O 1
ATOM 669 N N . GLY A 1 86 ? 12.935 1.335 -14.578 1.00 88.94 86 GLY A N 1
ATOM 670 C CA . GLY A 1 86 ? 13.929 0.279 -14.363 1.00 88.94 86 GLY A CA 1
ATOM 671 C C . GLY A 1 86 ? 14.583 0.286 -12.979 1.00 88.94 86 GLY A C 1
ATOM 672 O O . GLY A 1 86 ? 15.539 -0.455 -12.757 1.00 88.94 86 GLY A O 1
ATOM 673 N N . THR A 1 87 ? 14.096 1.103 -12.042 1.00 90.94 87 THR A N 1
ATOM 674 C CA . THR A 1 87 ? 14.590 1.115 -10.659 1.00 90.94 87 THR A CA 1
ATOM 675 C C . THR A 1 87 ? 14.004 -0.060 -9.885 1.00 90.94 87 THR A C 1
ATOM 677 O O . THR A 1 87 ? 12.794 -0.289 -9.898 1.00 90.94 87 THR A O 1
ATOM 680 N N . THR A 1 88 ? 14.856 -0.789 -9.164 1.00 93.25 88 THR A N 1
ATOM 681 C CA . THR A 1 88 ? 14.403 -1.792 -8.197 1.00 93.25 88 THR A CA 1
ATOM 682 C C . THR A 1 88 ? 13.855 -1.099 -6.954 1.00 93.25 88 THR A C 1
ATOM 684 O O . THR A 1 88 ? 14.563 -0.342 -6.283 1.00 93.25 88 THR A O 1
ATOM 687 N N . VAL A 1 89 ? 12.597 -1.384 -6.642 1.00 94.69 89 VAL A N 1
ATOM 688 C CA . VAL A 1 89 ? 11.854 -0.814 -5.521 1.00 94.69 89 VAL A CA 1
ATOM 689 C C . VAL A 1 89 ? 11.506 -1.936 -4.551 1.00 94.69 89 VAL A C 1
ATOM 691 O O . VAL A 1 89 ? 10.903 -2.935 -4.937 1.00 94.69 89 VAL A O 1
ATOM 694 N N . GLY A 1 90 ? 11.909 -1.779 -3.294 1.00 94.88 90 GLY A N 1
ATOM 695 C CA . GLY A 1 90 ? 11.436 -2.603 -2.193 1.00 94.88 90 GLY A CA 1
ATOM 696 C C . GLY A 1 90 ? 10.049 -2.149 -1.753 1.00 94.88 90 GLY A C 1
ATOM 697 O O . GLY A 1 90 ? 9.749 -0.956 -1.774 1.00 94.88 90 GLY A O 1
ATOM 698 N N . ILE A 1 91 ? 9.209 -3.110 -1.398 1.00 96.38 91 ILE A N 1
ATOM 699 C CA . ILE A 1 91 ? 7.813 -2.918 -1.023 1.00 96.38 91 ILE A CA 1
ATOM 700 C C . ILE A 1 91 ? 7.588 -3.670 0.280 1.00 96.38 91 ILE A C 1
ATOM 702 O O . ILE A 1 91 ? 7.931 -4.853 0.363 1.00 96.38 91 ILE A O 1
ATOM 706 N N . ALA A 1 92 ? 6.986 -3.024 1.273 1.00 96.25 92 ALA A N 1
ATOM 707 C CA . ALA A 1 92 ? 6.542 -3.689 2.490 1.00 96.25 92 ALA A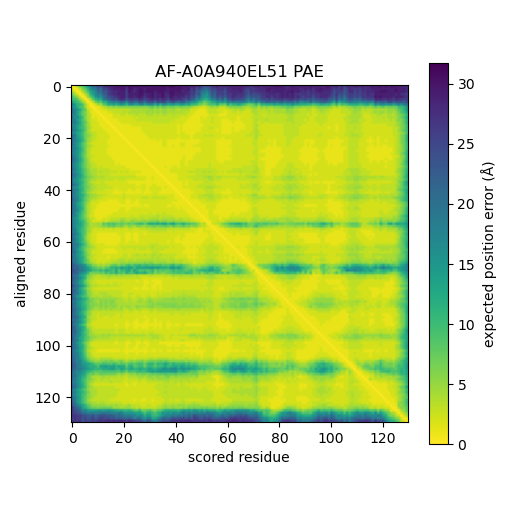 CA 1
ATOM 708 C C . ALA A 1 92 ? 5.063 -3.428 2.716 1.00 96.25 92 ALA A C 1
ATOM 710 O O . ALA A 1 92 ? 4.585 -2.294 2.643 1.00 96.25 92 ALA A O 1
ATOM 711 N N . LEU A 1 93 ? 4.347 -4.502 3.023 1.00 97.69 93 LEU A N 1
ATOM 712 C CA . LEU A 1 93 ? 3.040 -4.400 3.639 1.00 97.69 93 LEU A CA 1
ATOM 713 C C . LEU A 1 93 ? 3.244 -4.360 5.148 1.00 97.69 93 LEU A C 1
ATOM 715 O O . LEU A 1 93 ? 3.730 -5.328 5.732 1.00 97.69 93 LEU A O 1
ATOM 719 N N . MET A 1 94 ? 2.866 -3.249 5.766 1.00 97.50 94 MET A N 1
ATOM 720 C CA . MET A 1 94 ? 3.021 -3.024 7.197 1.00 97.50 94 MET A CA 1
ATOM 721 C C . MET A 1 94 ? 1.680 -3.189 7.906 1.00 97.50 94 MET A C 1
ATOM 723 O O . MET A 1 94 ? 0.625 -2.800 7.388 1.00 97.50 94 MET A O 1
ATOM 727 N N . GLY A 1 95 ? 1.718 -3.707 9.129 1.00 96.50 95 GLY A N 1
ATOM 728 C CA . GLY A 1 95 ? 0.527 -3.822 9.956 1.00 96.50 95 GLY A CA 1
ATOM 729 C C . GLY A 1 95 ? 0.808 -4.126 11.420 1.00 96.50 95 GLY A C 1
ATOM 730 O O . GLY A 1 95 ? 1.950 -4.281 11.848 1.00 96.50 95 GLY A O 1
ATOM 731 N N . THR A 1 96 ? -0.267 -4.190 12.194 1.00 93.88 96 THR A N 1
ATOM 732 C CA . THR A 1 96 ? -0.295 -4.805 13.529 1.00 93.88 96 THR A CA 1
ATOM 733 C C . THR A 1 96 ? -0.880 -6.210 13.417 1.00 93.88 96 THR A C 1
ATOM 735 O O . THR A 1 96 ? -1.313 -6.596 12.340 1.00 93.88 96 THR A O 1
ATOM 738 N N . GLU A 1 97 ? -1.023 -6.936 14.530 1.00 89.00 97 GLU A N 1
ATOM 739 C CA . GLU A 1 97 ? -1.730 -8.233 14.569 1.00 89.00 97 GLU A CA 1
ATOM 740 C C . GLU A 1 97 ? -3.173 -8.199 14.025 1.00 89.00 97 GLU A C 1
ATOM 742 O O . GLU A 1 97 ? -3.771 -9.245 13.795 1.00 89.00 97 GLU A O 1
ATOM 747 N N . THR A 1 98 ? -3.776 -7.013 13.892 1.00 91.44 98 THR A N 1
ATOM 748 C CA . THR A 1 98 ? -5.208 -6.868 13.599 1.00 91.44 98 THR A CA 1
ATOM 749 C C . THR A 1 98 ? -5.529 -5.910 12.465 1.00 91.44 98 THR A C 1
ATOM 751 O O . THR A 1 98 ? -6.673 -5.899 12.012 1.00 91.44 98 THR A O 1
ATOM 754 N N . LYS A 1 99 ? -4.582 -5.093 11.988 1.00 95.19 99 LYS A N 1
ATOM 755 C CA . LYS A 1 99 ? -4.858 -4.142 10.904 1.00 95.19 99 LYS A CA 1
ATOM 756 C C . LYS A 1 99 ? -3.669 -3.858 10.001 1.00 95.19 99 LYS A C 1
ATOM 758 O O . LYS A 1 99 ? -2.538 -3.762 10.472 1.00 95.19 99 LYS A O 1
ATOM 763 N N . LEU A 1 100 ? -3.966 -3.610 8.728 1.00 97.56 100 LEU A N 1
ATOM 764 C CA . LEU A 1 100 ? -3.020 -3.001 7.794 1.00 97.56 100 LEU A CA 1
ATOM 765 C C . LEU A 1 100 ? -2.821 -1.523 8.148 1.00 97.56 100 LEU A C 1
ATOM 767 O O . LEU A 1 100 ? -3.783 -0.813 8.453 1.00 97.56 100 LEU A O 1
ATOM 771 N N . THR A 1 101 ? -1.575 -1.057 8.122 1.00 97.62 101 THR A N 1
ATOM 772 C CA . THR A 1 101 ? -1.225 0.310 8.544 1.00 97.62 101 THR A CA 1
ATOM 773 C C . THR A 1 101 ? -0.550 1.118 7.456 1.00 97.62 101 THR A C 1
ATOM 775 O O . THR A 1 101 ? -0.737 2.330 7.418 1.00 97.62 101 THR A O 1
ATOM 778 N N . GLU A 1 102 ? 0.215 0.481 6.577 1.00 97.69 102 GLU A N 1
ATOM 779 C CA . GLU A 1 102 ? 0.981 1.181 5.550 1.00 97.69 102 GLU A CA 1
ATOM 780 C C . GLU A 1 102 ? 1.351 0.236 4.409 1.00 97.69 102 GLU A C 1
ATOM 782 O O . GLU A 1 102 ? 1.548 -0.965 4.605 1.00 97.69 102 GLU A O 1
ATOM 787 N N . LEU A 1 103 ? 1.422 0.803 3.209 1.00 98.00 103 LEU A N 1
ATOM 788 C CA . LEU A 1 103 ? 2.107 0.209 2.075 1.00 98.00 103 LEU A CA 1
ATOM 789 C C . LEU A 1 103 ? 3.331 1.082 1.819 1.00 98.00 103 LEU A C 1
ATOM 791 O O . LEU A 1 103 ? 3.208 2.224 1.365 1.00 98.00 103 LEU A O 1
ATOM 795 N N . GLU A 1 104 ? 4.491 0.551 2.181 1.00 96.44 104 GLU A N 1
ATOM 796 C CA . GLU A 1 104 ? 5.767 1.248 2.121 1.00 96.44 104 GLU A CA 1
ATOM 797 C C . GLU A 1 104 ? 6.501 0.893 0.832 1.00 96.44 104 GLU A C 1
ATOM 799 O O . GLU A 1 104 ? 6.523 -0.263 0.411 1.00 96.44 104 GLU A O 1
ATOM 804 N N . ALA A 1 105 ? 7.130 1.897 0.227 1.00 95.19 105 ALA A N 1
ATOM 805 C CA . ALA A 1 105 ? 8.096 1.727 -0.838 1.00 95.19 105 ALA A CA 1
ATOM 806 C C . ALA A 1 105 ? 9.434 2.384 -0.485 1.00 95.19 105 ALA A C 1
ATOM 808 O O . ALA A 1 105 ? 9.479 3.540 -0.055 1.00 95.19 105 ALA A O 1
ATOM 809 N N . TRP A 1 106 ? 10.534 1.695 -0.773 1.00 91.81 106 TRP A N 1
ATOM 810 C CA . TRP A 1 106 ? 11.882 2.250 -0.663 1.00 91.81 106 TRP A CA 1
ATOM 811 C C . TRP A 1 106 ? 12.746 1.837 -1.850 1.00 91.81 106 TRP A C 1
ATOM 813 O O . TRP A 1 106 ? 12.546 0.802 -2.478 1.00 91.81 106 TRP A O 1
ATOM 823 N N . SER A 1 107 ? 13.759 2.643 -2.150 1.00 87.69 107 SER A N 1
ATOM 824 C CA . SER A 1 107 ? 14.766 2.285 -3.147 1.00 87.69 107 SER A CA 1
ATOM 825 C C . SER A 1 107 ? 15.913 1.559 -2.458 1.00 87.69 107 SER A C 1
ATOM 827 O O . SER A 1 107 ? 16.533 2.106 -1.547 1.00 87.69 107 SER A O 1
ATOM 829 N N . CYS A 1 108 ? 16.225 0.334 -2.886 1.00 73.00 108 CYS A N 1
ATOM 830 C CA . CYS A 1 108 ? 17.333 -0.431 -2.307 1.00 73.00 108 CYS A CA 1
ATOM 831 C C . CYS A 1 108 ? 18.715 0.095 -2.735 1.00 73.00 108 CYS A C 1
ATOM 833 O O . CYS A 1 108 ? 19.706 -0.151 -2.051 1.00 73.00 108 CYS A O 1
ATOM 835 N N . CYS A 1 109 ? 18.795 0.817 -3.860 1.00 77.88 109 CYS A N 1
ATOM 836 C CA . CYS A 1 109 ? 20.058 1.250 -4.471 1.00 77.88 109 CYS A CA 1
ATOM 837 C C . CYS A 1 109 ? 20.137 2.762 -4.743 1.00 77.88 109 CYS A C 1
ATOM 839 O O . CYS A 1 109 ? 20.985 3.198 -5.516 1.00 77.88 109 CYS A O 1
ATOM 841 N N . GLY A 1 110 ? 19.276 3.571 -4.118 1.00 71.94 110 GLY A N 1
ATOM 842 C CA . GLY A 1 110 ? 19.334 5.035 -4.226 1.00 71.94 110 GLY A CA 1
ATOM 843 C C . GLY A 1 110 ? 18.813 5.620 -5.545 1.00 71.94 110 GLY A C 1
ATOM 844 O O . GLY A 1 110 ? 19.081 6.783 -5.830 1.00 71.94 110 GLY A O 1
ATOM 845 N N . GLY A 1 111 ? 18.084 4.838 -6.346 1.00 79.94 111 GLY A N 1
ATOM 846 C CA . GLY A 1 111 ? 17.349 5.328 -7.519 1.00 79.94 111 GLY A CA 1
ATOM 847 C C . GLY A 1 111 ? 16.033 6.021 -7.148 1.00 79.94 111 GLY A C 1
ATOM 848 O O . GLY A 1 111 ? 15.393 5.642 -6.164 1.00 79.94 111 GLY A O 1
ATOM 849 N N . GLU A 1 112 ? 15.634 7.016 -7.940 1.00 85.50 112 GLU A N 1
ATOM 850 C CA . GLU A 1 112 ? 14.366 7.736 -7.781 1.00 85.50 112 GLU A CA 1
ATOM 851 C C . GLU A 1 112 ? 13.200 6.973 -8.417 1.00 85.50 112 GLU A C 1
ATOM 853 O O . GLU A 1 112 ? 13.312 6.395 -9.501 1.00 85.50 112 GLU A O 1
ATOM 858 N N . PHE A 1 113 ? 12.053 7.010 -7.747 1.00 90.06 113 PHE A N 1
ATOM 859 C CA . PHE A 1 113 ? 10.805 6.440 -8.228 1.00 90.06 113 PHE A CA 1
ATOM 860 C C . PHE A 1 113 ? 9.631 7.190 -7.588 1.00 90.06 113 PHE A C 1
ATOM 862 O O . PHE A 1 113 ? 9.703 7.635 -6.441 1.00 90.06 113 PHE A O 1
ATOM 869 N N . ASP A 1 114 ? 8.556 7.350 -8.346 1.00 91.38 114 ASP A N 1
ATOM 870 C CA . ASP A 1 114 ? 7.349 8.087 -7.957 1.00 91.38 114 ASP A CA 1
ATOM 871 C C . ASP A 1 114 ? 6.065 7.266 -8.147 1.00 91.38 114 ASP A C 1
ATOM 873 O O . ASP A 1 114 ? 4.957 7.729 -7.881 1.00 91.38 114 ASP A O 1
ATOM 877 N N . THR A 1 115 ? 6.217 6.025 -8.600 1.00 92.94 115 THR A N 1
ATOM 878 C CA . THR A 1 115 ? 5.134 5.108 -8.940 1.00 92.94 115 THR A CA 1
ATOM 879 C C . THR A 1 115 ? 5.391 3.744 -8.323 1.00 92.94 115 THR A C 1
ATOM 881 O O . THR A 1 115 ? 6.537 3.356 -8.076 1.00 92.94 115 THR A O 1
ATOM 884 N N . TRP A 1 116 ? 4.308 3.016 -8.054 1.00 95.50 116 TRP A N 1
ATOM 885 C CA . TRP A 1 116 ? 4.406 1.622 -7.650 1.00 95.50 116 TRP A CA 1
ATOM 886 C C . TRP A 1 116 ? 5.049 0.785 -8.769 1.00 95.50 116 TRP A C 1
ATOM 888 O O . TRP A 1 116 ? 4.762 1.029 -9.945 1.00 95.50 116 TRP A O 1
ATOM 898 N N . PRO A 1 117 ? 5.912 -0.187 -8.429 1.00 94.50 117 PRO A N 1
ATOM 899 C CA . PRO A 1 117 ? 6.434 -1.138 -9.400 1.00 94.50 117 PRO A CA 1
ATOM 900 C C .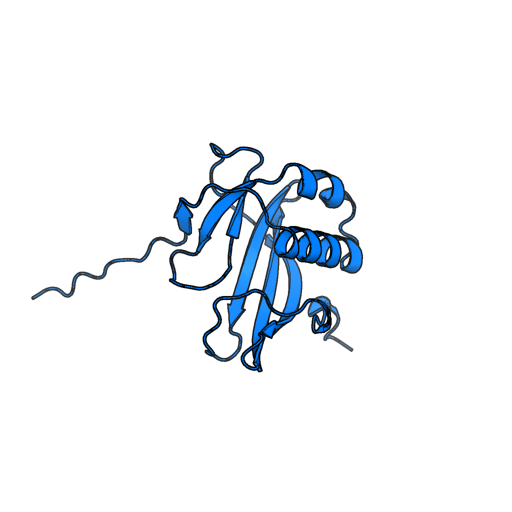 PRO A 1 117 ? 5.322 -2.013 -9.988 1.00 94.50 117 PRO A C 1
ATOM 902 O O . PRO A 1 117 ? 4.266 -2.198 -9.380 1.00 94.50 117 PRO A O 1
ATOM 905 N N . ASP A 1 118 ? 5.575 -2.570 -11.170 1.00 94.19 118 ASP A N 1
ATOM 906 C CA . ASP A 1 118 ? 4.642 -3.481 -11.835 1.00 94.19 118 ASP A CA 1
ATOM 907 C C . ASP A 1 118 ? 4.514 -4.781 -11.025 1.00 94.19 118 ASP A C 1
ATOM 909 O O . ASP A 1 118 ? 5.518 -5.444 -10.751 1.00 94.19 118 ASP A O 1
ATOM 913 N N . ILE A 1 119 ? 3.286 -5.157 -10.654 1.00 95.44 119 ILE A N 1
ATOM 914 C CA . ILE A 1 119 ? 2.981 -6.354 -9.849 1.00 95.44 119 ILE A CA 1
ATOM 915 C C . ILE A 1 119 ? 3.560 -7.620 -10.486 1.00 95.44 119 ILE A C 1
ATOM 917 O O . ILE A 1 119 ? 4.041 -8.503 -9.779 1.00 95.44 119 ILE A O 1
ATOM 921 N N . SER A 1 120 ? 3.594 -7.700 -11.820 1.00 95.31 120 SER A N 1
ATOM 922 C CA . SER A 1 120 ? 4.155 -8.850 -12.541 1.00 95.31 120 SER A CA 1
ATOM 923 C C . SER A 1 120 ? 5.658 -9.052 -12.309 1.00 95.31 120 SER A C 1
ATOM 925 O O . SER A 1 120 ? 6.190 -10.124 -12.594 1.00 95.31 120 SER A O 1
ATOM 927 N N . THR A 1 121 ? 6.343 -8.042 -11.771 1.00 95.38 121 THR A N 1
ATOM 928 C CA . THR A 1 121 ? 7.775 -8.079 -11.449 1.00 95.38 121 THR A CA 1
ATOM 929 C C . THR A 1 121 ? 8.052 -8.389 -9.980 1.00 95.38 121 THR A C 1
ATOM 931 O O . THR A 1 121 ? 9.215 -8.404 -9.576 1.00 95.38 121 THR A O 1
ATOM 934 N N . PHE A 1 122 ? 7.011 -8.612 -9.168 1.00 95.94 122 PHE A N 1
ATOM 935 C CA . PHE A 1 122 ? 7.170 -8.787 -7.731 1.00 95.94 122 PHE A CA 1
ATOM 936 C C . PHE A 1 122 ? 7.883 -10.097 -7.400 1.00 95.94 122 PHE A C 1
ATOM 938 O O . PHE A 1 122 ? 7.483 -11.180 -7.822 1.00 95.94 122 PHE A O 1
ATOM 945 N N . VAL A 1 123 ? 8.912 -9.993 -6.565 1.00 94.75 123 VAL A N 1
ATOM 946 C CA . VAL A 1 123 ? 9.666 -11.118 -6.015 1.00 94.75 123 VAL A CA 1
ATOM 947 C C . VAL A 1 123 ? 9.561 -11.071 -4.499 1.00 94.75 123 VAL A C 1
ATOM 949 O O . VAL A 1 123 ? 9.982 -10.097 -3.875 1.00 94.75 123 VAL A O 1
ATOM 952 N N . ASN A 1 124 ? 9.000 -12.126 -3.909 1.00 93.12 124 ASN A N 1
ATOM 953 C CA . ASN A 1 124 ? 8.851 -12.255 -2.463 1.00 93.12 124 ASN A CA 1
ATOM 954 C C . ASN A 1 124 ? 10.230 -12.375 -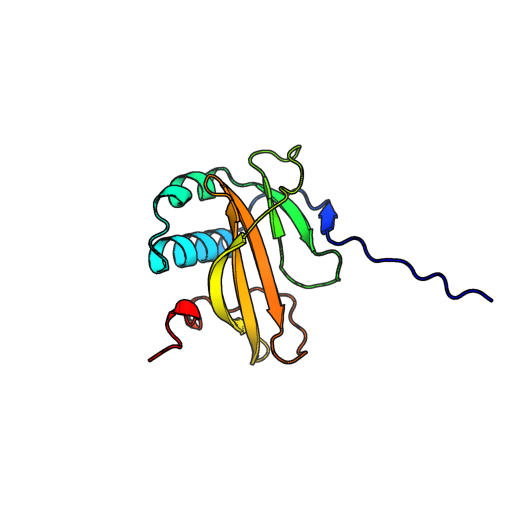1.792 1.00 93.12 124 ASN A C 1
ATOM 956 O O . ASN A 1 124 ? 10.996 -13.297 -2.083 1.00 93.12 124 ASN A O 1
ATOM 960 N N . MET A 1 125 ? 10.549 -11.448 -0.887 1.00 88.75 125 MET A N 1
ATOM 961 C CA . MET A 1 125 ? 11.852 -11.401 -0.220 1.00 88.75 125 MET A CA 1
ATOM 962 C C . MET A 1 125 ? 11.982 -12.399 0.932 1.00 88.75 125 MET A C 1
ATOM 964 O O . MET A 1 125 ? 13.103 -12.740 1.305 1.00 88.75 125 MET A O 1
ATOM 968 N N . ASN A 1 126 ? 10.872 -12.908 1.471 1.00 76.31 126 ASN A N 1
ATOM 969 C CA . ASN A 1 126 ? 10.901 -13.903 2.547 1.00 76.31 126 ASN A CA 1
ATOM 970 C C . ASN A 1 126 ? 11.388 -15.278 2.051 1.00 76.31 126 ASN A C 1
ATOM 972 O O . ASN A 1 126 ? 11.813 -16.109 2.850 1.00 76.31 126 ASN A O 1
ATOM 976 N N . ASN A 1 127 ? 11.394 -15.494 0.732 1.00 62.31 127 ASN A N 1
ATOM 977 C CA . ASN A 1 127 ? 11.841 -16.732 0.093 1.00 62.31 127 ASN A CA 1
ATOM 978 C C . ASN A 1 127 ? 13.309 -16.694 -0.376 1.00 62.31 127 ASN A C 1
ATOM 980 O O . ASN A 1 127 ? 13.780 -17.657 -0.971 1.00 62.31 127 ASN A O 1
ATOM 984 N N . LEU A 1 128 ? 14.063 -15.621 -0.105 1.00 54.78 128 LEU A N 1
ATOM 985 C CA . LEU A 1 128 ? 15.453 -15.458 -0.572 1.00 54.78 128 LEU A CA 1
ATOM 986 C C . LEU A 1 128 ? 16.502 -16.240 0.253 1.00 54.78 128 LEU A C 1
ATOM 988 O O . LEU A 1 128 ? 17.695 -15.960 0.164 1.00 54.78 128 LEU A O 1
ATOM 992 N N . HIS A 1 129 ? 16.074 -17.224 1.049 1.00 41.59 129 HIS A N 1
ATOM 993 C CA . HIS A 1 129 ? 16.941 -18.062 1.887 1.00 41.59 129 HIS A CA 1
ATOM 994 C C . HIS A 1 129 ? 17.157 -19.494 1.362 1.00 41.59 129 HIS A C 1
ATOM 996 O O . HIS A 1 129 ? 17.612 -20.347 2.125 1.00 41.59 129 HIS A O 1
ATOM 1002 N N . THR A 1 130 ? 16.862 -19.775 0.090 1.00 37.34 130 THR A N 1
ATOM 1003 C CA . THR A 1 130 ? 17.242 -21.047 -0.558 1.00 37.34 130 THR A CA 1
ATOM 1004 C C . THR A 1 130 ? 18.582 -20.959 -1.264 1.00 37.34 130 THR A C 1
ATOM 1006 O O . THR A 1 130 ? 18.715 -20.046 -2.111 1.00 37.34 130 THR A O 1
#

Foldseek 3Di:
DDDPPPPQDQKDFDWDADDPVRLVLVVLQCVVLVVVLANVVSVQKIFGIAGRPPQAPKTWIDSDNPDDQDPDKDFSFWKWAAAPVRFIKIWTFIGDPRYTTIIDIDGPPPDDDRDDGDPVRIDTPVPVPD

Solvent-accessible surface area (backbone atoms only — not comparable to full-atom values): 7558 Å² total; per-residue (Å²): 132,82,79,81,78,76,76,70,52,74,57,40,86,42,72,43,76,70,52,72,68,58,50,51,48,51,54,47,54,32,57,78,69,67,43,62,90,52,58,76,49,66,80,55,43,21,29,26,24,26,46,40,91,62,62,50,64,21,36,27,30,20,80,38,72,86,44,64,84,65,78,82,64,43,78,75,41,48,31,35,21,39,27,98,88,69,36,57,32,36,37,32,41,26,19,51,101,85,44,74,31,31,46,43,60,46,50,82,78,79,56,84,63,60,61,77,43,46,73,93,51,55,42,65,54,86,66,74,83,119

Radius of gyration: 15.11 Å; Cα contacts (8 Å, |Δi|>4): 247; chains: 1; bounding box: 36×53×31 Å